Protein AF-A0A3D4W946-F1 (afdb_monomer)

Solvent-accessible surface area (backbone atoms only — not comparable to full-atom values): 5359 Å² total; per-residue (Å²): 123,66,66,69,55,53,56,70,70,44,56,87,89,35,74,49,76,46,78,46,77,41,41,46,76,82,60,58,80,66,93,54,95,45,68,68,60,49,51,52,50,51,58,44,60,65,68,45,71,67,59,50,51,51,55,38,44,77,70,50,30,39,80,76,47,76,49,79,49,73,78,52,104,40,34,32,37,38,37,39,37,26,34,57,55,76,78,85,124

Sequence (89 aa):
MLIPKLLQALSPDGTLVIVIQQTRKSSFVTPTRYNSLALLSGFAGEVSVDEMAALLGANGLCLCEMDEVRLNDSKTFLTFHCSKEKAHQ

Nearest PDB structures (foldseek):
  7owb-assembly1_A-2  TM=6.293E-01  e=4.760E-02  Streptomyces peucetius
  2lqj-assembly1_A  TM=6.921E-01  e=3.172E-01  Mycobacterium tuberculosis
  1u8s-assembly1_B  TM=6.767E-01  e=1.737E+00  Vibrio cholerae
  6s4l-assembly1_A  TM=4.798E-01  e=2.114E+00  Homo sapiens
  6s4l-assembly1_E  TM=5.939E-01  e=7.324E+00  Homo sapiens

Foldseek 3Di:
DVVLVVVVVADQFGKDKDKDKAFALPPLPDPDPDPVSVVVSVVSNPDDPVVVCVVQVVSQKDFPDWDWDDPDPGMIMIMTIIHGHPDDD

Structure (mmCIF, N/CA/C/O backbone):
data_AF-A0A3D4W946-F1
#
_entry.id   AF-A0A3D4W946-F1
#
loop_
_atom_site.group_PDB
_atom_site.id
_atom_site.type_symbol
_atom_site.label_atom_id
_atom_site.label_alt_id
_atom_site.label_comp_id
_atom_site.label_asym_id
_atom_site.label_entity_id
_atom_site.label_seq_id
_atom_site.pdbx_PDB_ins_code
_atom_site.Cartn_x
_atom_site.Cartn_y
_atom_site.Cartn_z
_atom_site.occupancy
_atom_site.B_iso_or_equiv
_atom_site.auth_seq_id
_atom_site.auth_comp_id
_atom_site.auth_asym_id
_atom_site.auth_atom_id
_atom_site.pdbx_PDB_model_num
ATOM 1 N N . MET A 1 1 ? 5.397 13.901 7.661 1.00 61.56 1 MET A N 1
ATOM 2 C CA . MET A 1 1 ? 4.965 12.730 6.864 1.00 61.56 1 MET A CA 1
ATOM 3 C C . MET A 1 1 ? 3.472 12.810 6.565 1.00 61.56 1 MET A C 1
ATOM 5 O O . MET A 1 1 ? 2.740 13.347 7.388 1.00 61.56 1 MET A O 1
ATOM 9 N N . LEU A 1 2 ? 3.037 12.319 5.398 1.00 80.69 2 LEU A N 1
ATOM 10 C CA . LEU A 1 2 ? 1.640 12.364 4.930 1.00 80.69 2 LEU A CA 1
ATOM 11 C C . LEU A 1 2 ? 0.736 11.340 5.647 1.00 80.69 2 LEU A C 1
ATOM 13 O O . LEU A 1 2 ? -0.363 11.697 6.060 1.00 80.69 2 LEU A O 1
ATOM 17 N N . ILE A 1 3 ? 1.224 10.114 5.866 1.00 82.50 3 ILE A N 1
ATOM 18 C CA . ILE A 1 3 ? 0.462 9.006 6.476 1.00 82.50 3 ILE A CA 1
ATOM 19 C C . ILE A 1 3 ? -0.109 9.355 7.870 1.00 82.50 3 ILE A C 1
ATOM 21 O O . ILE A 1 3 ? -1.319 9.214 8.041 1.00 82.50 3 ILE A O 1
ATOM 25 N N . PRO A 1 4 ? 0.660 9.917 8.831 1.00 83.69 4 PRO A N 1
ATOM 26 C CA . PRO A 1 4 ? 0.107 10.330 10.127 1.00 83.69 4 PRO A CA 1
ATOM 27 C C . PRO A 1 4 ? -1.051 11.332 10.028 1.00 83.69 4 PRO A C 1
ATOM 29 O O . PRO A 1 4 ? -1.994 11.278 10.812 1.00 83.69 4 PRO A O 1
ATOM 32 N N . LYS A 1 5 ? -0.999 12.258 9.060 1.00 84.88 5 LYS A N 1
ATOM 33 C CA . LYS A 1 5 ? -2.058 13.260 8.866 1.00 84.88 5 LYS A CA 1
ATOM 34 C C . LYS A 1 5 ? -3.330 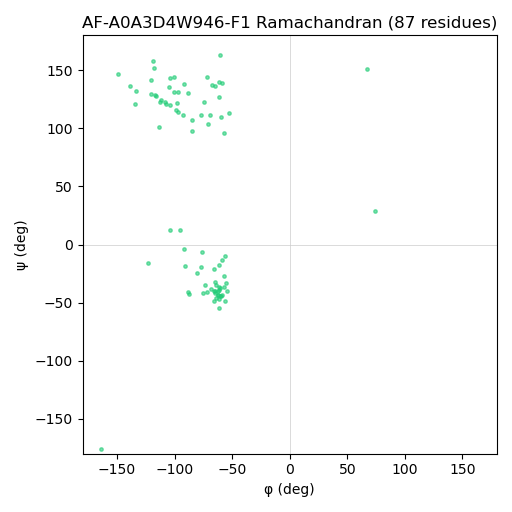12.629 8.304 1.00 84.88 5 LYS A C 1
ATOM 36 O O . LYS A 1 5 ? -4.419 12.964 8.756 1.00 84.88 5 LYS A O 1
ATOM 41 N N . LEU A 1 6 ? -3.192 11.698 7.357 1.00 85.25 6 LEU A N 1
ATOM 42 C CA . LEU A 1 6 ? -4.323 10.929 6.829 1.00 85.25 6 LEU A CA 1
ATOM 43 C C . LEU A 1 6 ? -4.978 10.094 7.935 1.00 85.25 6 LEU A C 1
ATOM 45 O O . LEU A 1 6 ? -6.200 10.063 8.043 1.00 85.25 6 LEU A O 1
ATOM 49 N N . LEU A 1 7 ? -4.173 9.495 8.814 1.00 83.94 7 LEU A N 1
ATOM 50 C CA . LEU A 1 7 ? -4.657 8.731 9.962 1.00 83.94 7 LEU A CA 1
ATOM 51 C C . LEU A 1 7 ? -5.474 9.555 10.954 1.00 83.94 7 LEU A C 1
ATOM 53 O O . LEU A 1 7 ? -6.479 9.066 11.469 1.00 83.94 7 LEU A O 1
ATOM 57 N N . GLN A 1 8 ? -5.075 10.801 11.210 1.00 85.25 8 GLN A N 1
ATOM 58 C CA . GLN A 1 8 ? -5.852 11.714 12.053 1.00 85.25 8 GLN A CA 1
ATOM 59 C C . GLN A 1 8 ? -7.208 12.068 11.430 1.00 85.25 8 GLN A C 1
ATOM 61 O O . GLN A 1 8 ? -8.173 12.261 12.162 1.00 85.25 8 GLN A O 1
ATOM 66 N N . ALA A 1 9 ? -7.292 12.126 10.098 1.00 86.81 9 ALA A N 1
ATOM 67 C CA . ALA A 1 9 ? -8.529 12.430 9.381 1.00 86.81 9 ALA A CA 1
ATOM 68 C C . ALA A 1 9 ? -9.477 11.223 9.246 1.00 86.81 9 ALA A C 1
ATOM 70 O O . ALA A 1 9 ? -10.682 11.402 9.085 1.00 86.81 9 ALA A O 1
ATOM 71 N N . LEU A 1 10 ? -8.949 9.997 9.302 1.00 86.38 10 LEU A N 1
ATOM 72 C CA . LEU A 1 10 ? -9.743 8.770 9.232 1.00 86.38 10 LEU A CA 1
ATOM 73 C C . LEU A 1 10 ? -10.627 8.600 10.473 1.00 86.38 10 LEU A C 1
ATOM 75 O O . LEU A 1 10 ? -10.165 8.753 11.606 1.00 86.38 10 LEU A O 1
ATOM 79 N N . SER A 1 11 ? -11.881 8.195 10.272 1.00 87.12 11 SER A N 1
ATOM 80 C CA . SER A 1 11 ? -12.747 7.741 11.364 1.00 87.12 11 SER A CA 1
ATOM 81 C C . SER A 1 11 ? -12.148 6.507 12.070 1.00 87.12 11 SER A C 1
ATOM 83 O O . SER A 1 11 ? -11.242 5.867 11.526 1.00 87.12 11 SER A O 1
ATOM 85 N N . PRO A 1 12 ? -12.602 6.162 13.290 1.00 84.44 12 PRO A N 1
ATOM 86 C CA . PRO A 1 12 ? -12.131 4.966 13.998 1.00 84.44 12 PRO A CA 1
ATOM 87 C C . PRO A 1 12 ? -12.269 3.674 13.180 1.00 84.44 12 PRO A C 1
ATOM 89 O O . PRO A 1 12 ? -11.336 2.879 13.152 1.00 84.44 12 PRO A O 1
ATOM 92 N N . ASP A 1 13 ? -13.376 3.529 12.448 1.00 85.94 13 ASP A N 1
ATOM 93 C CA . ASP A 1 13 ? -13.650 2.392 11.555 1.00 85.94 13 ASP A CA 1
ATOM 94 C C . ASP A 1 13 ? -13.269 2.672 10.089 1.00 85.94 13 ASP A C 1
ATOM 96 O O . ASP A 1 13 ? -13.678 1.961 9.174 1.00 85.94 13 ASP A O 1
ATOM 100 N N . GLY A 1 14 ? -12.528 3.754 9.843 1.00 85.44 14 GLY A N 1
ATOM 101 C CA . GLY A 1 14 ? -12.149 4.178 8.503 1.00 85.44 14 GLY A CA 1
ATOM 102 C C . GLY A 1 14 ? -11.095 3.264 7.882 1.00 85.44 14 GLY A C 1
ATOM 103 O O . GLY A 1 14 ? -10.162 2.814 8.550 1.00 85.44 14 GLY A O 1
ATOM 104 N N . THR A 1 15 ? -11.207 3.052 6.572 1.00 88.50 15 THR A N 1
ATOM 105 C CA . THR A 1 15 ? -10.234 2.293 5.778 1.00 88.50 15 THR A CA 1
ATOM 106 C C . THR A 1 15 ? -9.309 3.240 5.025 1.00 88.50 15 THR A C 1
ATOM 108 O O . THR A 1 15 ? -9.764 4.157 4.340 1.00 88.50 15 THR A O 1
ATOM 111 N N . LEU A 1 16 ? -8.004 2.996 5.111 1.00 90.50 16 LEU A N 1
ATOM 112 C CA . LEU A 1 16 ? -7.013 3.618 4.244 1.00 90.50 16 LEU A CA 1
ATOM 113 C C . LEU A 1 16 ? -6.680 2.655 3.105 1.00 90.50 16 LEU A C 1
ATOM 115 O O . LEU A 1 16 ? -6.210 1.549 3.355 1.00 90.50 16 LEU A O 1
ATOM 119 N N . VAL A 1 17 ? -6.890 3.093 1.865 1.00 90.44 17 VAL A N 1
ATOM 120 C CA . VAL A 1 17 ? -6.483 2.344 0.670 1.00 90.44 17 VAL A CA 1
ATOM 121 C C . VAL A 1 17 ? -5.298 3.054 0.027 1.00 90.44 17 VAL A C 1
ATOM 123 O O . VAL A 1 17 ? -5.386 4.240 -0.297 1.00 90.44 17 VAL A O 1
ATOM 126 N N . ILE A 1 18 ? -4.183 2.346 -0.141 1.00 89.00 18 ILE A N 1
ATOM 127 C CA . ILE A 1 18 ? -2.973 2.864 -0.792 1.00 89.00 18 ILE A CA 1
ATOM 128 C C . ILE A 1 18 ? -2.711 2.041 -2.041 1.00 89.00 18 ILE A C 1
ATOM 130 O O . ILE A 1 18 ? -2.633 0.822 -1.967 1.00 89.00 18 ILE A O 1
ATOM 134 N N . VAL A 1 19 ? -2.517 2.712 -3.173 1.00 87.88 19 VAL A N 1
ATOM 135 C CA . VA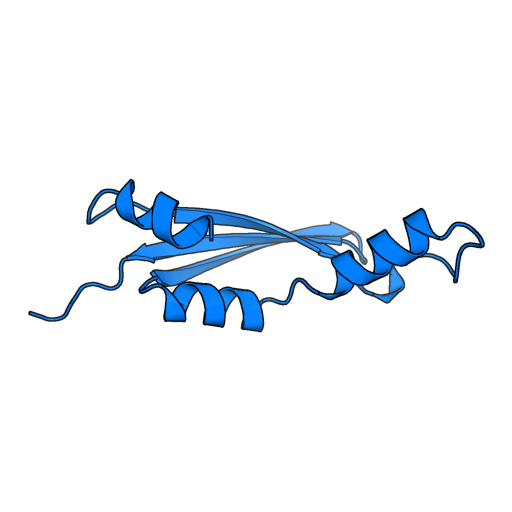L A 1 19 ? -2.113 2.066 -4.424 1.00 87.88 19 VAL A CA 1
ATOM 136 C C . VAL A 1 19 ? -0.699 2.508 -4.759 1.00 87.88 19 VAL A C 1
ATOM 138 O O . VAL A 1 19 ? -0.433 3.706 -4.876 1.00 87.88 19 VAL A O 1
ATOM 141 N N . ILE A 1 20 ? 0.206 1.550 -4.931 1.00 85.69 20 ILE A N 1
ATOM 142 C CA . ILE A 1 20 ? 1.562 1.802 -5.425 1.00 85.69 20 ILE A CA 1
ATOM 143 C C . ILE A 1 20 ? 1.782 1.068 -6.741 1.00 85.69 20 ILE A C 1
ATOM 145 O O . ILE A 1 20 ? 1.211 0.005 -6.977 1.00 85.69 20 ILE A O 1
ATOM 149 N N . GLN A 1 21 ? 2.659 1.607 -7.583 1.00 83.06 21 GLN A N 1
ATOM 150 C CA . GLN A 1 21 ? 3.180 0.873 -8.729 1.00 83.06 21 GLN A CA 1
ATOM 151 C C . GLN A 1 21 ? 4.549 0.304 -8.377 1.00 83.06 21 GLN A C 1
ATOM 153 O O . GLN A 1 21 ? 5.513 1.051 -8.209 1.00 83.06 21 GLN A O 1
ATOM 158 N N . GLN A 1 22 ? 4.655 -1.016 -8.343 1.00 80.50 22 GLN A N 1
ATOM 159 C CA . GLN A 1 22 ? 5.933 -1.697 -8.293 1.00 80.50 22 GLN A CA 1
ATOM 160 C C . GLN A 1 22 ? 6.442 -1.927 -9.718 1.00 80.50 22 GLN A C 1
ATOM 162 O O . GLN A 1 22 ? 5.732 -2.423 -10.596 1.00 80.50 22 GLN A O 1
ATOM 167 N N . THR A 1 23 ? 7.694 -1.550 -9.957 1.00 76.81 23 THR A N 1
ATOM 168 C CA . THR A 1 23 ? 8.364 -1.750 -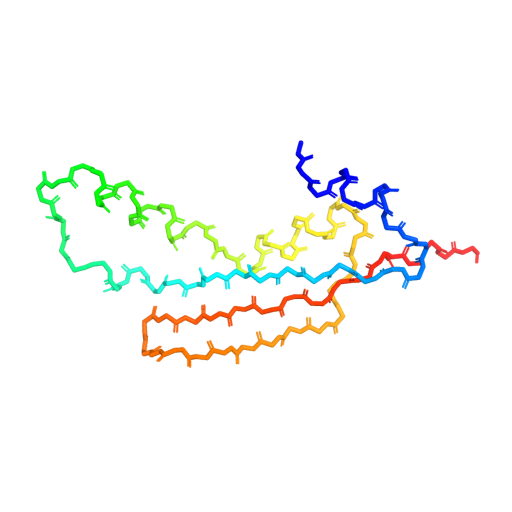11.245 1.00 76.81 23 THR A CA 1
ATOM 169 C C . THR A 1 23 ? 9.592 -2.619 -11.008 1.00 76.81 23 THR A C 1
ATOM 171 O O . THR A 1 23 ? 10.388 -2.333 -10.115 1.00 76.81 23 THR A O 1
ATOM 174 N N . ARG A 1 24 ? 9.779 -3.697 -11.779 1.00 70.25 24 ARG A N 1
ATOM 175 C CA . ARG A 1 24 ? 10.985 -4.531 -11.648 1.00 70.25 24 ARG A CA 1
ATOM 176 C C . ARG A 1 24 ? 12.215 -3.677 -11.958 1.00 70.25 24 ARG A C 1
ATOM 178 O O . ARG A 1 24 ? 12.206 -2.896 -12.907 1.00 70.25 24 ARG A O 1
ATOM 185 N N . LYS A 1 25 ? 13.310 -3.840 -11.214 1.00 62.88 25 LYS A N 1
ATOM 186 C CA . LYS A 1 25 ? 14.550 -3.073 -11.465 1.00 62.88 25 LYS A CA 1
ATOM 187 C C . LYS A 1 25 ? 15.084 -3.266 -12.896 1.00 62.88 25 LYS A C 1
ATOM 189 O O . LYS A 1 25 ? 15.676 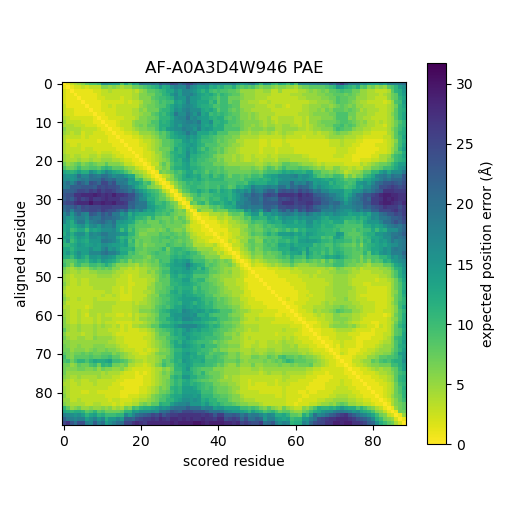-2.355 -13.456 1.00 62.88 25 LYS A O 1
ATOM 194 N N . SER A 1 26 ? 14.790 -4.409 -13.520 1.00 60.94 26 SER A N 1
ATOM 195 C CA . SER A 1 26 ? 15.145 -4.731 -14.908 1.00 60.94 26 SER A CA 1
ATOM 196 C C . SER A 1 26 ? 14.285 -4.043 -15.981 1.00 60.94 26 SER A C 1
ATOM 198 O O . SER A 1 26 ? 14.578 -4.187 -17.163 1.00 60.94 26 SER A O 1
ATOM 200 N N . SER A 1 27 ? 13.216 -3.330 -15.604 1.00 57.38 27 SER A N 1
ATOM 201 C CA . SER A 1 27 ? 12.295 -2.663 -16.548 1.00 57.38 27 SER A CA 1
ATOM 202 C C . SER A 1 27 ? 12.862 -1.370 -17.128 1.00 57.38 27 SER A C 1
ATOM 204 O O . SER A 1 27 ? 12.364 -0.873 -18.136 1.00 57.38 27 SER A O 1
ATOM 206 N N . PHE A 1 28 ? 13.869 -0.792 -16.471 1.00 58.84 28 PHE A N 1
ATOM 207 C CA . PHE A 1 28 ? 14.562 0.387 -16.966 1.00 58.84 28 PHE A CA 1
ATOM 208 C C . PHE A 1 28 ? 15.660 -0.072 -17.922 1.00 58.84 28 PHE A C 1
ATOM 210 O O . PHE A 1 28 ? 16.650 -0.690 -17.535 1.00 58.84 28 PHE A O 1
ATOM 217 N N . VAL A 1 29 ? 15.421 0.170 -19.208 1.00 53.03 29 VAL A N 1
ATOM 218 C CA . VAL A 1 29 ? 16.267 -0.294 -20.304 1.00 53.03 29 VAL A CA 1
ATOM 219 C C . VAL A 1 29 ? 17.576 0.499 -20.297 1.00 53.03 29 VAL A C 1
ATOM 221 O O . VAL A 1 29 ? 17.617 1.615 -20.808 1.00 53.03 29 VAL A O 1
ATOM 224 N N . THR A 1 30 ? 18.663 -0.120 -19.820 1.00 52.09 30 THR A N 1
ATOM 225 C CA . THR A 1 30 ? 20.063 0.365 -19.920 1.00 52.09 30 THR A CA 1
ATOM 226 C C . THR A 1 30 ? 20.354 1.643 -19.109 1.00 52.09 30 THR A C 1
ATOM 228 O O . THR A 1 30 ? 19.471 2.478 -18.936 1.00 52.09 30 THR A O 1
ATOM 231 N N . PRO A 1 31 ? 21.593 1.872 -18.622 1.00 52.06 31 PRO A N 1
ATOM 232 C CA . PRO A 1 31 ? 22.006 3.197 -18.161 1.00 52.06 31 PRO A CA 1
ATOM 233 C C . PRO A 1 31 ? 21.838 4.210 -19.301 1.00 52.06 31 PRO A C 1
ATOM 235 O O . PRO A 1 31 ? 22.670 4.339 -20.198 1.00 52.06 31 PRO A O 1
ATOM 238 N N . THR A 1 32 ? 20.709 4.908 -19.301 1.00 55.19 32 THR A N 1
ATOM 239 C CA . THR A 1 32 ? 20.434 6.004 -20.220 1.00 55.19 32 THR A CA 1
ATOM 240 C C . THR A 1 32 ? 21.422 7.129 -19.936 1.00 55.19 32 THR A C 1
ATOM 242 O O . THR A 1 32 ? 21.599 7.507 -18.781 1.00 55.19 32 THR A O 1
ATOM 245 N N . ARG A 1 33 ? 22.000 7.743 -20.979 1.00 57.28 33 ARG A N 1
ATOM 246 C CA . ARG A 1 33 ? 22.828 8.967 -20.860 1.00 57.28 33 ARG A CA 1
ATOM 247 C C . ARG A 1 33 ? 22.104 10.147 -20.181 1.00 57.28 33 ARG A C 1
ATOM 249 O O . ARG A 1 33 ? 22.728 11.158 -19.882 1.00 57.28 33 ARG A O 1
ATOM 256 N N . TYR A 1 34 ? 20.794 10.031 -19.967 1.00 64.62 34 TYR A N 1
ATOM 257 C CA . TYR A 1 34 ? 19.952 11.029 -19.328 1.00 64.62 34 TYR A CA 1
ATOM 258 C C . TYR A 1 34 ? 19.844 10.775 -17.820 1.00 64.62 34 TYR A C 1
ATOM 260 O O . TYR A 1 34 ? 19.181 9.834 -17.382 1.00 64.62 34 TYR A O 1
ATOM 268 N N . ASN A 1 35 ? 20.443 11.671 -17.031 1.00 68.19 35 ASN A N 1
ATOM 269 C CA . ASN A 1 35 ? 20.430 11.626 -15.564 1.00 68.19 35 ASN A CA 1
ATOM 270 C C . ASN A 1 35 ? 19.014 11.568 -14.965 1.00 68.19 35 ASN A C 1
ATOM 272 O O . ASN A 1 35 ? 18.811 10.924 -13.942 1.00 68.19 35 ASN A O 1
ATOM 276 N N . SER A 1 36 ? 18.024 12.202 -15.598 1.00 68.81 36 SER A N 1
ATOM 277 C CA . SER A 1 36 ? 16.632 12.196 -15.128 1.00 68.81 36 SER A CA 1
ATOM 278 C C . SER A 1 36 ? 15.995 10.804 -15.169 1.00 68.81 36 SER A C 1
ATOM 280 O O . SER A 1 36 ? 15.301 10.423 -14.233 1.00 68.81 36 SER A O 1
ATOM 282 N N . LEU A 1 37 ? 16.261 10.019 -16.216 1.00 61.78 37 LEU A N 1
ATOM 283 C CA . LEU A 1 37 ? 15.760 8.647 -16.337 1.00 61.78 37 LEU A CA 1
ATOM 284 C C . LEU A 1 37 ? 16.494 7.690 -15.388 1.00 61.78 37 LEU A C 1
ATOM 286 O O . LEU A 1 37 ? 15.866 6.800 -14.819 1.00 61.78 37 LEU A O 1
ATOM 290 N N . ALA A 1 38 ? 17.789 7.917 -15.150 1.00 66.31 38 ALA A N 1
ATOM 291 C CA . ALA A 1 38 ? 18.553 7.178 -14.146 1.00 66.31 38 ALA A CA 1
ATOM 292 C C . ALA A 1 38 ? 18.040 7.442 -12.716 1.00 66.31 38 ALA A C 1
ATOM 294 O O . ALA A 1 38 ? 17.875 6.503 -11.942 1.00 66.31 38 ALA A O 1
ATOM 295 N N . LEU A 1 39 ? 17.712 8.697 -12.385 1.00 69.19 39 LEU A N 1
ATOM 296 C CA . LEU A 1 39 ? 17.094 9.064 -11.105 1.00 69.19 39 LEU A CA 1
ATOM 297 C C . LEU A 1 39 ? 15.726 8.395 -10.923 1.00 69.19 39 LEU A C 1
ATOM 299 O O . LEU A 1 39 ? 15.472 7.788 -9.887 1.00 69.19 39 LEU A O 1
ATOM 303 N N . LEU A 1 40 ? 14.869 8.441 -11.948 1.00 64.75 40 LEU A N 1
ATOM 304 C CA . LEU A 1 40 ? 13.561 7.778 -11.922 1.00 64.75 40 LEU A CA 1
ATOM 305 C C . LEU A 1 40 ? 13.678 6.255 -11.763 1.00 64.75 40 LEU A C 1
ATOM 307 O O . LEU A 1 40 ? 12.877 5.656 -11.046 1.00 64.75 40 LEU A O 1
ATOM 311 N N . SER A 1 41 ? 14.689 5.635 -12.378 1.00 64.50 41 SER A N 1
ATOM 312 C CA . SER A 1 41 ? 14.997 4.215 -12.178 1.00 64.50 41 SER A CA 1
ATOM 313 C C . SER A 1 41 ? 15.425 3.899 -10.744 1.00 64.50 41 SER A C 1
ATOM 315 O O . SER A 1 41 ? 15.115 2.812 -10.259 1.00 64.50 41 SER A O 1
ATOM 317 N N . GLY A 1 42 ? 16.143 4.812 -10.083 1.00 64.44 42 GLY A N 1
ATOM 318 C CA . GLY A 1 42 ? 16.504 4.691 -8.670 1.00 64.44 42 GLY A CA 1
ATOM 319 C C . GLY A 1 42 ? 15.258 4.650 -7.789 1.00 64.44 42 GLY A C 1
ATOM 320 O O . GLY A 1 42 ? 15.029 3.656 -7.106 1.00 64.44 42 GLY A O 1
ATOM 321 N N . PHE A 1 43 ? 14.387 5.656 -7.923 1.00 67.81 43 PHE A N 1
ATOM 322 C CA . PHE A 1 43 ? 13.149 5.755 -7.141 1.00 67.81 43 PHE A CA 1
ATOM 323 C C . PHE A 1 43 ? 12.190 4.580 -7.365 1.00 67.81 43 PHE A C 1
ATOM 325 O O . PHE A 1 43 ? 11.556 4.096 -6.432 1.00 67.81 43 PHE A O 1
ATOM 332 N N . ALA A 1 44 ? 12.092 4.072 -8.595 1.00 63.31 44 ALA A N 1
ATOM 333 C CA . ALA A 1 44 ? 11.219 2.941 -8.900 1.00 63.31 44 ALA A CA 1
ATOM 334 C C . ALA A 1 44 ? 11.653 1.627 -8.220 1.00 63.31 44 ALA A C 1
ATOM 336 O O . ALA A 1 44 ? 10.839 0.716 -8.080 1.00 63.31 44 ALA A O 1
ATOM 337 N N . GLY A 1 45 ? 12.922 1.522 -7.810 1.00 63.12 45 GLY A N 1
ATOM 338 C CA . GLY A 1 45 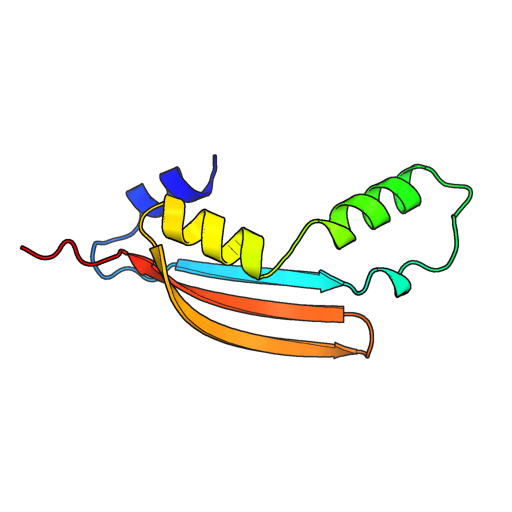? 13.464 0.380 -7.078 1.00 63.12 45 GLY A CA 1
ATOM 339 C C . GLY A 1 45 ? 13.397 0.502 -5.554 1.00 63.12 45 GLY A C 1
ATOM 340 O O . GLY A 1 45 ? 13.796 -0.456 -4.890 1.00 63.12 45 GLY A O 1
ATOM 341 N N . GLU A 1 46 ? 12.944 1.644 -5.027 1.00 67.56 46 GLU A N 1
ATOM 342 C CA . GLU A 1 46 ? 12.867 1.944 -3.588 1.00 67.56 46 GLU A CA 1
ATOM 343 C C . GLU A 1 46 ? 11.519 1.561 -2.969 1.00 67.56 46 GLU A C 1
ATOM 345 O O . GLU A 1 46 ? 11.428 1.400 -1.762 1.00 67.56 46 GLU A O 1
ATOM 350 N N . VAL A 1 47 ? 10.459 1.369 -3.762 1.00 70.38 47 VAL A N 1
ATOM 351 C CA . VAL A 1 47 ? 9.152 1.001 -3.201 1.00 70.38 47 VAL A CA 1
ATOM 352 C C . VAL A 1 47 ? 9.070 -0.517 -3.008 1.00 70.38 47 VAL A C 1
ATOM 354 O O . VAL A 1 47 ? 8.793 -1.266 -3.949 1.00 70.38 47 VAL A O 1
ATOM 357 N N . SER A 1 48 ? 9.324 -0.965 -1.776 1.00 76.06 48 SER A N 1
ATOM 358 C CA . SER A 1 48 ? 9.197 -2.359 -1.335 1.00 76.06 48 SER A CA 1
ATOM 359 C C . SER A 1 48 ? 7.899 -2.597 -0.556 1.00 76.06 48 SER A C 1
ATOM 361 O O . SER A 1 48 ? 7.467 -1.753 0.229 1.00 76.06 48 SER A O 1
ATOM 363 N N . VAL A 1 49 ? 7.298 -3.777 -0.736 1.00 78.56 49 VAL A N 1
ATOM 364 C CA . VAL A 1 49 ? 6.125 -4.228 0.034 1.00 78.56 49 VAL A CA 1
ATOM 365 C C . VAL A 1 49 ? 6.439 -4.290 1.524 1.00 78.56 49 VAL A C 1
ATOM 367 O O . VAL A 1 49 ? 5.659 -3.795 2.334 1.00 78.56 49 VAL A O 1
ATOM 370 N N . ASP A 1 50 ? 7.602 -4.835 1.877 1.00 81.88 50 ASP A N 1
ATOM 371 C CA . ASP A 1 50 ? 8.012 -5.011 3.271 1.00 81.88 50 ASP A CA 1
ATOM 372 C C . ASP A 1 50 ? 8.228 -3.661 3.965 1.00 81.88 50 ASP A C 1
ATOM 374 O O . ASP A 1 50 ? 7.809 -3.460 5.104 1.00 81.88 50 ASP A O 1
ATOM 378 N N . GLU A 1 51 ? 8.827 -2.700 3.257 1.00 83.31 51 GLU A N 1
ATOM 379 C CA . GLU A 1 51 ? 9.035 -1.344 3.773 1.00 83.31 51 GLU A CA 1
ATOM 380 C C . GLU A 1 51 ? 7.710 -0.596 3.935 1.00 83.31 51 GLU A C 1
ATOM 382 O O . GLU A 1 51 ? 7.513 0.102 4.930 1.00 83.31 51 GLU A O 1
ATOM 387 N N . MET A 1 52 ? 6.771 -0.782 3.001 1.00 84.19 52 MET A N 1
ATOM 388 C CA . MET A 1 52 ? 5.421 -0.235 3.119 1.00 84.19 52 MET A CA 1
ATOM 389 C C . MET A 1 52 ? 4.672 -0.838 4.306 1.00 84.19 52 MET A C 1
ATOM 391 O O . MET A 1 52 ? 4.099 -0.090 5.094 1.00 84.19 52 MET A O 1
ATOM 395 N N . ALA A 1 53 ? 4.710 -2.159 4.486 1.00 83.75 53 ALA A N 1
ATOM 396 C CA . ALA A 1 53 ? 4.083 -2.822 5.626 1.00 83.75 53 ALA A CA 1
ATOM 397 C C . ALA A 1 53 ? 4.681 -2.341 6.959 1.00 83.75 53 ALA A C 1
ATOM 399 O O . ALA A 1 53 ? 3.937 -1.996 7.878 1.00 83.75 53 ALA A O 1
ATOM 400 N N . ALA A 1 54 ? 6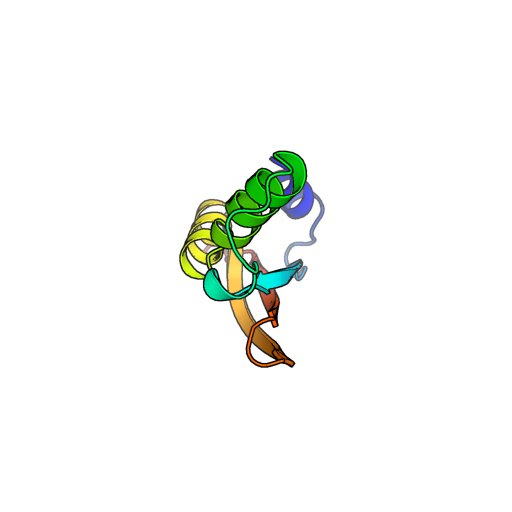.011 -2.230 7.046 1.00 87.25 54 ALA A N 1
ATOM 401 C CA . ALA A 1 54 ? 6.697 -1.707 8.225 1.00 87.25 54 ALA A CA 1
ATOM 402 C C . ALA A 1 54 ? 6.328 -0.243 8.512 1.00 87.25 54 ALA A C 1
ATOM 404 O O . ALA A 1 54 ? 6.058 0.115 9.659 1.00 87.25 54 ALA A O 1
ATOM 405 N N . LEU A 1 55 ? 6.267 0.603 7.478 1.00 86.69 55 LEU A N 1
ATOM 406 C CA . LEU A 1 55 ? 5.858 2.001 7.603 1.00 86.69 55 LEU A CA 1
ATOM 407 C C . LEU A 1 55 ? 4.415 2.118 8.103 1.00 86.69 55 LEU A C 1
ATOM 409 O O . LEU A 1 55 ? 4.135 2.949 8.963 1.00 86.69 55 LEU A O 1
ATOM 413 N N . LEU A 1 56 ? 3.499 1.302 7.583 1.00 88.12 56 LEU A N 1
ATOM 414 C CA . LEU A 1 56 ? 2.097 1.297 7.999 1.00 88.12 56 LEU A CA 1
ATOM 415 C C . LEU A 1 56 ? 1.958 0.828 9.453 1.00 88.12 56 LEU A C 1
ATOM 417 O O . LEU A 1 56 ? 1.361 1.543 10.260 1.00 88.12 56 LEU A O 1
ATOM 421 N N . GLY A 1 57 ? 2.602 -0.284 9.816 1.00 87.88 57 GLY A N 1
ATOM 422 C CA . GLY A 1 57 ? 2.612 -0.806 11.187 1.00 87.88 57 GLY A CA 1
ATOM 423 C C . GLY A 1 57 ? 3.192 0.186 12.197 1.00 87.88 57 GLY A C 1
ATOM 424 O O . GLY A 1 57 ? 2.584 0.450 13.230 1.00 87.88 57 GLY A O 1
ATOM 425 N N . ALA A 1 58 ? 4.302 0.851 11.861 1.00 89.06 58 ALA A N 1
ATOM 426 C CA . ALA A 1 58 ? 4.898 1.894 12.704 1.00 89.06 58 ALA A CA 1
ATOM 427 C C . ALA A 1 58 ? 3.968 3.100 12.945 1.00 89.06 58 ALA A C 1
ATOM 429 O O . ALA A 1 58 ? 4.198 3.887 13.863 1.00 89.06 58 ALA A O 1
ATOM 430 N N . ASN A 1 59 ? 2.926 3.258 12.126 1.00 87.50 59 ASN A N 1
ATOM 431 C CA . ASN A 1 59 ? 1.913 4.299 12.261 1.00 87.50 59 ASN A CA 1
ATOM 432 C C . ASN A 1 59 ? 0.577 3.773 12.832 1.00 87.50 59 ASN A C 1
ATOM 434 O O . ASN A 1 59 ? -0.413 4.500 12.800 1.00 87.50 59 ASN A O 1
ATOM 438 N N . GLY A 1 60 ? 0.529 2.550 13.373 1.00 88.38 60 GLY A N 1
ATOM 439 C CA . GLY A 1 60 ? -0.679 1.973 13.979 1.00 88.38 60 GLY A CA 1
ATOM 440 C C . GLY A 1 60 ? -1.733 1.544 12.957 1.00 88.38 60 GLY A C 1
ATOM 441 O O . GLY A 1 60 ? -2.934 1.597 13.237 1.00 88.38 60 GLY A O 1
ATOM 442 N N . LEU A 1 61 ? -1.299 1.177 11.749 1.00 88.50 61 LEU A N 1
ATOM 443 C CA . LEU A 1 61 ? -2.143 0.569 10.726 1.00 88.50 61 LEU A CA 1
ATOM 444 C C . LEU A 1 61 ? -1.859 -0.923 10.619 1.00 88.50 61 LEU A C 1
ATOM 446 O O . LEU A 1 61 ? -0.709 -1.343 10.520 1.00 88.50 61 LEU A O 1
ATOM 450 N N . CYS A 1 62 ? -2.929 -1.700 10.530 1.00 88.56 62 CYS A N 1
ATOM 451 C CA . CYS A 1 62 ? -2.879 -3.104 10.172 1.00 88.56 62 CYS A CA 1
ATOM 452 C C . CYS A 1 62 ? -3.167 -3.247 8.676 1.00 88.56 62 CYS A C 1
ATOM 454 O O . CYS A 1 62 ? -4.144 -2.680 8.180 1.00 88.56 62 CYS A O 1
ATOM 456 N N . LEU A 1 63 ? -2.329 -4.002 7.964 1.00 88.50 63 LEU A N 1
ATOM 457 C CA . LEU A 1 63 ? -2.611 -4.424 6.596 1.00 88.50 63 LEU A CA 1
ATOM 458 C C . LEU A 1 63 ? -3.618 -5.579 6.637 1.00 88.50 63 LEU A C 1
ATOM 460 O O . LEU A 1 63 ? -3.289 -6.670 7.096 1.00 88.50 63 LEU A O 1
ATOM 464 N N . CYS A 1 64 ? -4.841 -5.334 6.176 1.00 89.56 64 CYS A N 1
ATOM 465 C CA . CYS A 1 64 ? -5.920 -6.320 6.181 1.00 89.56 64 CYS A CA 1
ATOM 466 C C . CYS A 1 64 ? -5.904 -7.187 4.922 1.00 89.56 64 CYS A C 1
ATOM 468 O O . CYS A 1 64 ? -6.102 -8.395 4.995 1.00 89.56 64 CYS A O 1
ATOM 470 N N . GLU A 1 65 ? -5.681 -6.555 3.772 1.00 90.44 65 GLU A N 1
ATOM 471 C CA . GLU A 1 65 ? -5.742 -7.194 2.462 1.00 90.44 65 GLU A CA 1
ATOM 472 C C . GLU A 1 65 ? -4.760 -6.508 1.509 1.00 90.44 65 GLU A C 1
ATOM 474 O O . GLU A 1 65 ? -4.488 -5.305 1.623 1.00 90.44 65 GLU A O 1
ATOM 479 N N . MET A 1 66 ? -4.193 -7.295 0.596 1.00 92.00 66 MET A N 1
ATOM 480 C CA . MET A 1 66 ? -3.316 -6.804 -0.455 1.00 92.00 66 MET A CA 1
ATOM 481 C C . MET A 1 66 ? -3.699 -7.444 -1.784 1.00 92.00 66 MET A C 1
ATOM 483 O O . MET A 1 66 ? -3.607 -8.663 -1.929 1.00 92.00 66 MET A O 1
ATOM 487 N N . ASP A 1 67 ? -4.043 -6.609 -2.759 1.00 92.44 67 ASP A N 1
ATOM 488 C CA . ASP A 1 67 ? -4.343 -7.042 -4.119 1.00 92.44 67 ASP A CA 1
ATOM 489 C C . ASP A 1 67 ? -3.195 -6.728 -5.068 1.00 92.44 67 ASP A C 1
ATOM 491 O O . ASP A 1 67 ? -2.565 -5.668 -4.996 1.00 92.44 67 ASP A O 1
ATOM 495 N N . GLU A 1 68 ? -2.964 -7.640 -6.010 1.00 91.69 68 GLU A N 1
ATOM 496 C CA . GLU A 1 68 ? -1.984 -7.477 -7.076 1.00 91.69 68 GLU A CA 1
ATOM 497 C C . GLU A 1 68 ? -2.685 -7.351 -8.434 1.00 91.69 68 GLU A C 1
ATOM 499 O O . GLU A 1 68 ? -3.377 -8.265 -8.883 1.00 91.69 68 GLU A O 1
ATOM 504 N N . VAL A 1 69 ? -2.438 -6.246 -9.141 1.00 90.88 69 VAL A N 1
ATOM 505 C CA . VAL A 1 69 ? -2.866 -6.060 -10.533 1.00 90.88 69 VAL A CA 1
ATOM 506 C C . VAL A 1 69 ? -1.636 -5.989 -11.429 1.00 90.88 69 VAL A C 1
ATOM 508 O O . VAL A 1 69 ? -0.962 -4.961 -11.534 1.00 90.88 69 VAL A O 1
ATOM 511 N N . ARG A 1 70 ? -1.334 -7.099 -12.107 1.00 88.56 70 ARG A N 1
ATOM 512 C CA . ARG A 1 70 ? -0.232 -7.165 -13.076 1.00 88.56 70 ARG A CA 1
ATOM 513 C C . ARG A 1 70 ? -0.611 -6.446 -14.362 1.00 88.56 70 ARG A C 1
ATOM 515 O O . ARG A 1 70 ? -1.579 -6.817 -15.017 1.00 88.56 70 ARG A O 1
ATOM 522 N N . LEU A 1 71 ? 0.184 -5.448 -14.748 1.00 85.06 71 LEU A N 1
ATOM 523 C CA . LEU A 1 71 ? 0.029 -4.763 -16.035 1.00 85.06 71 LEU A CA 1
ATOM 524 C C . LEU A 1 71 ? 0.818 -5.465 -17.139 1.00 85.06 71 LEU A C 1
ATOM 526 O O . LEU A 1 71 ? 0.367 -5.539 -18.276 1.00 85.06 71 LEU A O 1
ATOM 530 N N . ASN A 1 72 ? 2.030 -5.916 -16.814 1.00 85.38 72 ASN A N 1
ATOM 531 C CA . ASN A 1 72 ? 2.911 -6.695 -17.683 1.00 85.38 72 ASN A CA 1
ATOM 5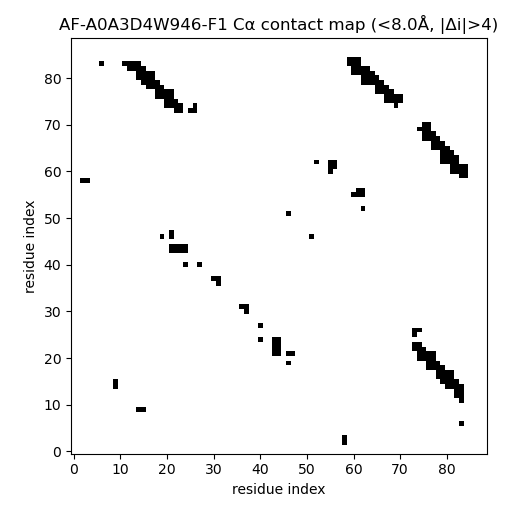32 C C . ASN A 1 72 ? 4.019 -7.358 -16.844 1.00 85.38 72 ASN A C 1
ATOM 534 O O . ASN A 1 72 ? 4.063 -7.191 -15.627 1.00 85.38 72 ASN A O 1
ATOM 538 N N . ASP A 1 73 ? 4.961 -8.043 -17.496 1.00 81.19 73 ASP A N 1
ATOM 539 C CA . ASP A 1 73 ? 6.062 -8.779 -16.848 1.00 81.19 73 ASP A CA 1
ATOM 540 C C . ASP A 1 73 ? 6.977 -7.928 -15.952 1.00 81.19 73 ASP A C 1
ATOM 542 O O . ASP A 1 73 ? 7.793 -8.454 -15.192 1.00 81.19 73 ASP A O 1
ATOM 546 N N . SER A 1 74 ? 6.873 -6.606 -16.063 1.00 78.12 74 SER A N 1
ATOM 547 C CA . SER A 1 74 ? 7.781 -5.630 -15.471 1.00 78.12 74 SER A CA 1
ATOM 548 C C . SER A 1 74 ? 7.083 -4.620 -14.549 1.00 78.12 74 SER A C 1
ATOM 550 O O . SER A 1 74 ? 7.755 -3.964 -13.753 1.00 78.12 74 SER A O 1
ATOM 552 N N . LYS A 1 75 ? 5.750 -4.501 -14.621 1.00 81.94 75 LYS A N 1
ATOM 553 C CA . LYS A 1 75 ? 4.953 -3.514 -13.882 1.00 81.94 75 LYS A CA 1
ATOM 554 C C . LYS A 1 75 ? 3.736 -4.160 -13.241 1.00 81.94 75 LYS A C 1
ATOM 556 O O . LYS A 1 75 ? 2.935 -4.812 -13.914 1.00 81.94 75 LYS A O 1
ATOM 561 N N . THR A 1 76 ? 3.558 -3.851 -11.968 1.00 87.19 76 THR A N 1
ATOM 562 C CA . THR A 1 76 ? 2.475 -4.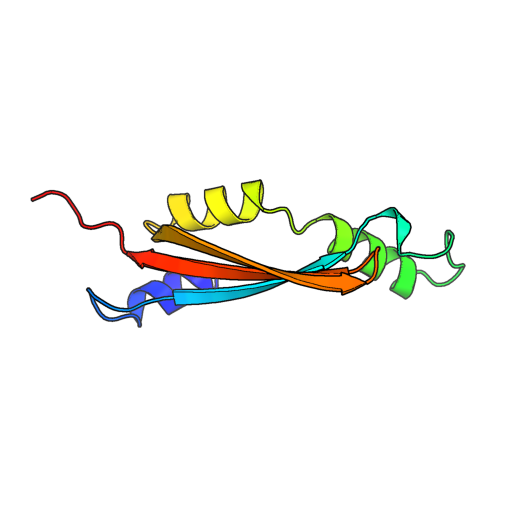351 -11.133 1.00 87.19 76 THR A CA 1
ATOM 563 C C . THR A 1 76 ? 1.950 -3.210 -10.272 1.00 87.19 76 THR A C 1
ATOM 565 O O . THR A 1 76 ? 2.738 -2.451 -9.713 1.00 87.19 76 THR A O 1
ATOM 568 N N . PHE A 1 77 ? 0.634 -3.082 -10.142 1.00 89.06 77 PHE A N 1
ATOM 569 C CA . PHE A 1 77 ? 0.036 -2.280 -9.080 1.00 89.06 77 PHE A CA 1
ATOM 570 C C . PHE A 1 77 ? -0.239 -3.155 -7.866 1.00 89.06 77 PHE A C 1
ATOM 572 O O . PHE A 1 77 ? -0.721 -4.278 -8.005 1.00 89.06 77 PHE A O 1
ATOM 579 N N . LEU A 1 78 ? 0.056 -2.616 -6.691 1.00 89.81 78 LEU A N 1
ATOM 580 C CA . LEU A 1 78 ? -0.294 -3.214 -5.414 1.00 89.81 78 LEU A CA 1
ATOM 581 C C . LEU A 1 78 ? -1.265 -2.291 -4.699 1.00 89.81 78 LEU A C 1
ATOM 583 O O . LEU A 1 78 ? -0.985 -1.097 -4.545 1.00 89.81 78 LEU A O 1
ATOM 587 N N . THR A 1 79 ? -2.387 -2.852 -4.272 1.00 91.81 79 THR A N 1
ATOM 588 C CA . THR A 1 79 ? -3.400 -2.156 -3.484 1.00 91.81 79 THR A CA 1
ATOM 589 C C . THR A 1 79 ? -3.333 -2.674 -2.060 1.00 91.81 79 THR A C 1
ATOM 591 O O . THR A 1 79 ? -3.512 -3.863 -1.832 1.00 91.81 79 THR A O 1
ATOM 594 N N . PHE A 1 80 ? -3.081 -1.791 -1.100 1.00 90.25 80 PHE A N 1
ATOM 595 C CA . PHE A 1 80 ? -3.054 -2.102 0.324 1.00 90.25 80 PHE A CA 1
ATOM 596 C C . PHE A 1 80 ? -4.325 -1.593 0.982 1.00 90.25 80 PHE A C 1
ATOM 598 O O . PHE A 1 80 ? -4.574 -0.384 0.999 1.00 90.25 80 PHE A O 1
ATOM 605 N N . HIS A 1 81 ? -5.087 -2.501 1.574 1.00 91.94 81 HIS A N 1
ATOM 606 C CA . HIS A 1 81 ? -6.247 -2.183 2.391 1.00 91.94 81 HIS A CA 1
ATOM 607 C C . HIS A 1 81 ? -5.830 -2.197 3.853 1.00 91.94 81 HIS A C 1
ATOM 609 O O . HIS A 1 81 ? -5.461 -3.238 4.396 1.00 91.94 81 HIS A O 1
ATOM 615 N N . CYS A 1 82 ? -5.870 -1.030 4.487 1.00 90.62 82 CYS A N 1
ATOM 616 C CA . CYS A 1 82 ? -5.396 -0.853 5.850 1.00 90.62 82 CYS A CA 1
ATOM 617 C C . CYS A 1 82 ? -6.516 -0.349 6.757 1.00 90.62 82 CYS A C 1
ATOM 619 O O . CYS A 1 82 ? -7.289 0.536 6.379 1.00 90.62 82 CYS A O 1
ATOM 621 N N . SER A 1 83 ? -6.551 -0.845 7.987 1.00 89.62 83 SER A N 1
ATOM 622 C CA . SER A 1 83 ? -7.388 -0.303 9.057 1.00 89.62 83 SER A CA 1
ATOM 623 C C . SER A 1 83 ? -6.517 0.183 10.204 1.00 89.62 83 SER A C 1
ATOM 625 O O . SER A 1 83 ? -5.386 -0.272 10.376 1.00 89.62 83 SER A O 1
ATOM 627 N N . LYS A 1 84 ? -7.048 1.080 11.034 1.00 88.69 84 LYS A N 1
ATOM 628 C CA . LYS A 1 84 ? -6.411 1.386 12.320 1.00 88.69 84 LYS A CA 1
ATOM 629 C C . LYS A 1 84 ? -6.323 0.110 13.154 1.00 88.69 84 LYS A C 1
ATOM 631 O O . LYS A 1 84 ? -7.267 -0.684 13.173 1.00 88.69 84 LYS A O 1
ATOM 636 N N . GLU A 1 85 ? -5.200 -0.091 13.832 1.00 79.88 85 GLU A N 1
A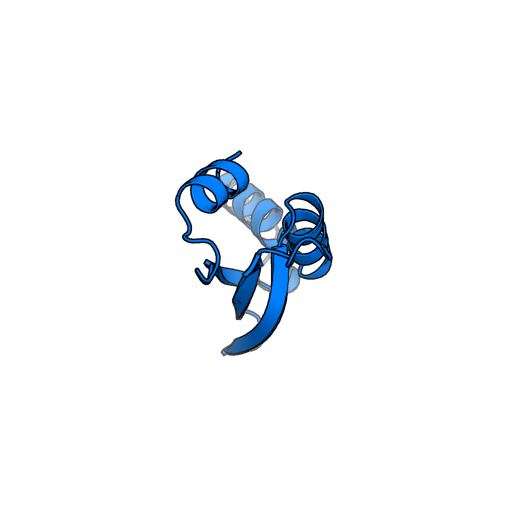TOM 637 C CA . GLU A 1 85 ? -5.121 -1.117 14.864 1.00 79.88 85 GLU A CA 1
ATOM 638 C C . GLU A 1 85 ? -6.135 -0.783 15.955 1.00 79.88 85 GLU A C 1
ATOM 640 O O . GLU A 1 85 ? -6.175 0.330 16.489 1.00 79.88 85 GLU A O 1
ATOM 645 N N . LYS A 1 86 ? -6.992 -1.752 16.280 1.00 68.62 86 LYS A N 1
ATOM 646 C CA . LYS A 1 86 ? -7.865 -1.615 17.438 1.00 68.62 86 LYS A CA 1
ATOM 647 C C . LYS A 1 86 ? -6.972 -1.691 18.666 1.00 68.62 86 LYS A C 1
ATOM 649 O O . LYS A 1 86 ? -6.416 -2.753 18.953 1.00 68.62 86 LYS A O 1
ATOM 654 N N . ALA A 1 87 ? -6.837 -0.574 19.378 1.00 56.28 87 ALA A N 1
ATOM 655 C CA . ALA A 1 87 ? -6.281 -0.591 20.720 1.00 56.28 87 ALA A CA 1
ATOM 656 C C . ALA A 1 87 ? -7.078 -1.631 21.518 1.00 56.28 87 ALA A C 1
ATOM 658 O O . ALA A 1 87 ? -8.288 -1.474 21.688 1.00 56.28 87 ALA A O 1
ATOM 659 N N . HIS A 1 88 ? -6.431 -2.730 21.912 1.00 44.00 88 HIS A N 1
ATOM 660 C CA . HIS A 1 88 ? -7.026 -3.666 22.857 1.00 44.00 88 HIS A CA 1
ATOM 661 C C . HIS A 1 88 ? -7.294 -2.870 24.139 1.00 44.00 88 HIS A C 1
ATOM 663 O O . HIS A 1 88 ? -6.350 -2.403 24.777 1.00 44.00 88 HIS A O 1
ATOM 669 N N . GLN A 1 89 ? -8.574 -2.631 24.426 1.00 35.38 89 GLN A N 1
ATOM 670 C CA . GLN A 1 89 ? -9.040 -2.171 25.731 1.00 35.38 89 GLN A CA 1
ATOM 671 C C . GLN A 1 89 ? -9.158 -3.371 26.662 1.00 35.38 89 GLN A C 1
ATOM 673 O O . GLN A 1 89 ? -9.652 -4.421 26.187 1.00 35.38 89 GLN A O 1
#

Mean predicted aligned error: 8.28 Å

pLDDT: mean 78.09, std 13.1, range [35.38, 92.44]

Radius of gyration: 16.02 Å; Cα contacts (8 Å, |Δi|>4): 112; chains: 1; bounding box: 36×22×47 Å

Secondary structure (DSSP, 8-state):
-HHHHHHHHS-TTPEEEEEEEEE-GGGS-S--S-HHHHHHHHHHTT--HHHHHHHHHTTTEEEEEEEEEEEETTEEEEEEEEEE-----